Protein AF-A0A6M0F5G6-F1 (afdb_monomer_lite)

Structure (mmCIF, N/CA/C/O backbone):
data_AF-A0A6M0F5G6-F1
#
_entry.id   AF-A0A6M0F5G6-F1
#
loop_
_atom_site.group_PDB
_atom_site.id
_atom_site.type_symbol
_atom_site.label_atom_id
_atom_site.label_alt_id
_atom_site.label_comp_id
_atom_site.label_asym_id
_atom_site.label_entity_id
_atom_site.label_seq_id
_atom_site.pdbx_PDB_ins_code
_atom_site.Cartn_x
_atom_site.Cartn_y
_atom_site.Cartn_z
_atom_site.occupancy
_atom_site.B_iso_or_equiv
_atom_site.auth_seq_id
_atom_site.auth_comp_id
_atom_site.auth_asym_id
_atom_site.auth_atom_id
_atom_site.pdbx_PDB_model_num
ATOM 1 N N . MET A 1 1 ? 30.377 23.480 -12.839 1.00 38.16 1 MET A N 1
ATOM 2 C CA . MET A 1 1 ? 30.070 22.366 -11.921 1.00 38.16 1 MET A CA 1
ATOM 3 C C . MET A 1 1 ? 28.838 22.796 -11.166 1.00 38.16 1 MET A C 1
ATOM 5 O O . MET A 1 1 ? 28.946 23.730 -10.390 1.00 38.16 1 MET A O 1
ATOM 9 N N . VAL A 1 2 ? 27.673 22.261 -11.528 1.00 41.31 2 VAL A N 1
ATOM 10 C CA . VAL A 1 2 ? 26.429 22.551 -10.806 1.00 41.31 2 VAL A CA 1
ATOM 11 C C . VAL A 1 2 ? 26.371 21.547 -9.668 1.00 41.31 2 VAL A C 1
ATOM 13 O O . VAL A 1 2 ? 26.474 20.345 -9.906 1.00 41.31 2 VAL A O 1
ATOM 16 N N . GLU A 1 3 ? 26.343 22.078 -8.456 1.00 43.81 3 GLU A N 1
ATOM 17 C CA . GLU A 1 3 ? 26.218 21.351 -7.204 1.00 43.81 3 GLU A CA 1
ATOM 18 C C . GLU A 1 3 ? 24.938 20.508 -7.247 1.00 43.81 3 GLU A C 1
ATOM 20 O O . GLU A 1 3 ? 23.843 21.032 -7.448 1.00 43.81 3 GLU A O 1
ATOM 25 N N . SER A 1 4 ? 25.086 19.189 -7.119 1.00 47.41 4 SER A N 1
ATOM 26 C CA . SER A 1 4 ? 23.971 18.270 -6.889 1.00 47.41 4 SER A CA 1
ATOM 27 C C . SER A 1 4 ? 23.528 18.432 -5.436 1.00 47.41 4 SER A C 1
ATOM 29 O O . SER A 1 4 ? 23.861 17.613 -4.581 1.00 47.41 4 SER A O 1
ATOM 31 N N . ASP A 1 5 ? 22.872 19.554 -5.154 1.00 46.72 5 ASP A N 1
ATOM 32 C CA . ASP A 1 5 ? 22.326 19.887 -3.845 1.00 46.72 5 ASP A CA 1
ATO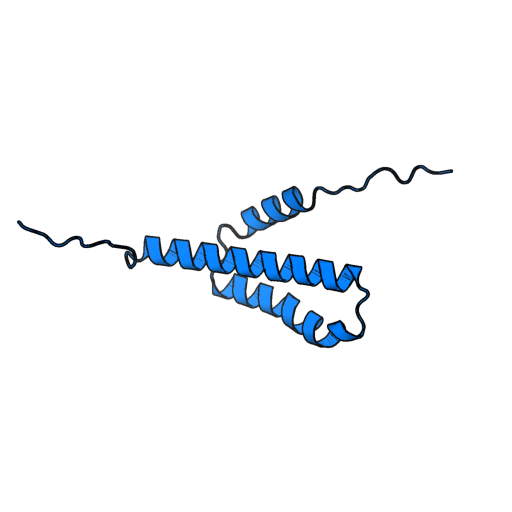M 33 C C . ASP A 1 5 ? 21.177 18.922 -3.530 1.00 46.72 5 ASP A C 1
ATOM 35 O O . ASP A 1 5 ? 20.131 18.922 -4.178 1.00 46.72 5 ASP A O 1
ATOM 39 N N . ALA A 1 6 ? 21.480 18.002 -2.617 1.00 49.00 6 ALA A N 1
ATOM 40 C CA . ALA A 1 6 ? 20.587 17.323 -1.690 1.00 49.00 6 ALA A CA 1
ATOM 41 C C . ALA A 1 6 ? 19.077 17.481 -1.953 1.00 49.00 6 ALA A C 1
ATOM 43 O O . ALA A 1 6 ? 18.368 18.171 -1.225 1.00 49.00 6 ALA A O 1
ATOM 44 N N . ILE A 1 7 ? 18.540 16.703 -2.893 1.00 49.09 7 ILE A N 1
ATOM 45 C CA . ILE A 1 7 ? 17.150 16.252 -2.781 1.00 49.09 7 ILE A CA 1
ATOM 46 C C . ILE A 1 7 ? 17.163 15.026 -1.860 1.00 49.09 7 ILE A C 1
ATOM 48 O O . ILE A 1 7 ? 16.847 13.907 -2.254 1.00 49.09 7 ILE A O 1
ATOM 52 N N . ASP A 1 8 ? 17.577 15.252 -0.613 1.00 47.88 8 ASP A N 1
ATOM 53 C CA . ASP A 1 8 ? 17.146 14.441 0.519 1.00 47.88 8 ASP A CA 1
ATOM 54 C C . ASP A 1 8 ? 15.713 14.914 0.804 1.00 47.88 8 ASP A C 1
ATOM 56 O O . ASP A 1 8 ? 15.438 15.662 1.739 1.00 47.88 8 ASP A O 1
ATOM 60 N N . ILE A 1 9 ? 14.788 14.608 -0.120 1.00 51.25 9 ILE A N 1
ATOM 61 C CA . ILE A 1 9 ? 13.369 14.618 0.228 1.00 51.25 9 ILE A CA 1
ATOM 62 C C . ILE A 1 9 ? 13.312 13.621 1.360 1.00 51.25 9 ILE A C 1
ATOM 64 O O . ILE A 1 9 ? 13.548 12.439 1.126 1.00 51.25 9 ILE A O 1
ATOM 68 N N . ASP A 1 10 ? 13.098 14.121 2.571 1.00 59.00 10 ASP A N 1
ATOM 69 C CA . ASP A 1 10 ? 12.915 13.324 3.766 1.00 59.00 10 ASP A CA 1
ATOM 70 C C . ASP A 1 10 ? 11.747 12.368 3.482 1.00 59.00 10 ASP A C 1
ATOM 72 O O . ASP A 1 10 ? 10.570 12.710 3.617 1.00 59.00 10 ASP A O 1
ATOM 76 N N . ILE A 1 11 ? 12.083 11.185 2.953 1.00 56.06 11 ILE A N 1
ATOM 77 C CA . ILE A 1 11 ? 11.128 10.182 2.468 1.00 56.06 11 ILE A CA 1
ATOM 78 C C . ILE A 1 11 ? 10.180 9.838 3.617 1.00 56.06 11 ILE A C 1
ATOM 80 O O . ILE A 1 11 ? 8.993 9.617 3.410 1.00 56.06 11 ILE A O 1
ATOM 84 N N . THR A 1 12 ? 10.688 9.892 4.847 1.00 58.09 12 THR A N 1
ATOM 85 C CA . THR A 1 12 ? 9.931 9.736 6.085 1.00 58.09 12 THR A CA 1
ATOM 86 C C . THR A 1 12 ? 8.813 10.772 6.228 1.00 58.09 12 THR A C 1
ATOM 88 O O . THR A 1 12 ? 7.674 10.390 6.487 1.00 58.09 12 THR A O 1
ATOM 91 N N . SER A 1 13 ? 9.093 12.061 6.028 1.00 60.06 13 SER A N 1
ATOM 92 C CA . SER A 1 13 ? 8.106 13.147 6.100 1.00 60.06 13 SER A CA 1
ATOM 93 C C . SER A 1 13 ? 7.081 13.053 4.975 1.00 60.06 13 SER A C 1
ATOM 95 O O . SER A 1 13 ? 5.885 13.172 5.233 1.00 60.06 13 SER A O 1
ATOM 97 N N . ALA A 1 14 ? 7.520 12.747 3.751 1.00 64.31 14 ALA A N 1
ATOM 98 C CA . ALA A 1 14 ? 6.618 12.545 2.617 1.00 64.31 14 ALA A CA 1
ATOM 99 C C . ALA A 1 14 ? 5.685 11.338 2.830 1.00 64.31 14 ALA A C 1
ATOM 101 O O . ALA A 1 14 ? 4.494 11.407 2.534 1.00 64.31 14 ALA A O 1
ATOM 102 N N . LEU A 1 15 ? 6.193 10.238 3.397 1.00 64.00 15 LEU A N 1
ATOM 103 C CA . LEU A 1 15 ? 5.380 9.075 3.759 1.00 64.00 15 LEU A CA 1
ATOM 104 C C . LEU A 1 15 ? 4.429 9.380 4.926 1.00 64.00 15 LEU A C 1
ATOM 106 O O . LEU A 1 15 ? 3.305 8.883 4.932 1.00 64.00 15 LEU A O 1
ATOM 110 N N . ALA A 1 16 ? 4.837 10.197 5.900 1.00 63.06 16 ALA A N 1
ATOM 111 C CA . ALA A 1 16 ? 3.988 10.595 7.023 1.00 63.06 16 ALA A CA 1
ATOM 112 C C . ALA A 1 16 ? 2.826 11.504 6.587 1.00 63.06 16 ALA A C 1
ATOM 114 O O . ALA A 1 16 ? 1.696 11.310 7.036 1.00 63.06 16 ALA A O 1
ATOM 115 N N . GLU A 1 17 ? 3.077 12.454 5.685 1.00 67.19 17 GLU A N 1
ATOM 116 C CA . GLU A 1 17 ? 2.036 13.306 5.099 1.00 67.19 17 GLU A CA 1
ATOM 117 C C . GLU A 1 17 ? 1.038 12.467 4.291 1.00 67.19 17 GLU A C 1
ATOM 119 O O . GLU A 1 17 ? -0.171 12.561 4.495 1.00 67.19 17 GLU A O 1
ATOM 124 N N . ARG A 1 18 ? 1.541 11.520 3.492 1.00 66.25 18 ARG A N 1
ATOM 125 C CA . ARG A 1 18 ? 0.711 10.564 2.747 1.00 66.25 18 ARG A CA 1
ATOM 126 C C . ARG A 1 18 ? -0.086 9.632 3.673 1.00 66.25 18 ARG A C 1
ATOM 128 O O . ARG A 1 18 ? -1.222 9.275 3.378 1.00 66.25 18 ARG A O 1
ATOM 135 N N . ALA A 1 19 ? 0.458 9.254 4.833 1.00 65.31 19 ALA A N 1
ATOM 136 C CA . ALA A 1 19 ? -0.283 8.492 5.845 1.00 65.31 19 ALA A CA 1
ATOM 137 C C . ALA A 1 19 ? -1.449 9.299 6.434 1.00 65.31 19 ALA A C 1
ATOM 139 O O . ALA A 1 19 ? -2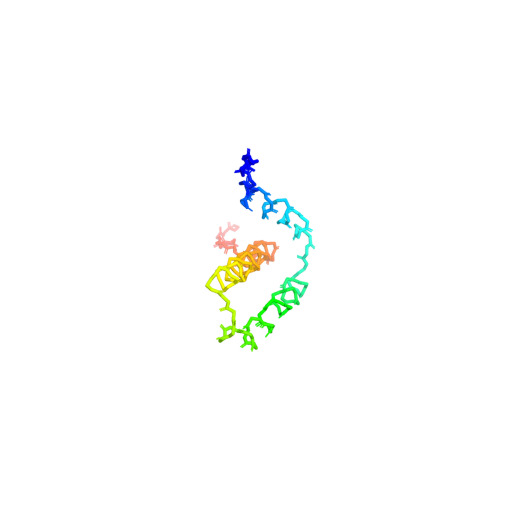.506 8.731 6.725 1.00 65.31 19 ALA A O 1
ATOM 140 N N . TYR A 1 20 ? -1.287 10.619 6.577 1.00 66.62 20 TYR A N 1
ATOM 141 C CA . TYR A 1 20 ? -2.373 11.498 7.003 1.00 66.62 20 TYR A CA 1
ATOM 142 C C . TYR A 1 20 ? -3.522 11.500 5.987 1.00 66.62 20 TYR A C 1
ATOM 144 O O . TYR A 1 20 ? -4.680 11.351 6.375 1.00 66.62 20 TYR A O 1
ATOM 152 N N . GLU A 1 21 ? -3.215 11.551 4.690 1.00 69.44 21 GLU A N 1
ATOM 153 C CA . GLU A 1 21 ? -4.223 11.471 3.620 1.00 69.44 21 GLU A CA 1
ATOM 154 C C . GLU A 1 21 ? -5.040 10.172 3.681 1.00 69.44 21 GLU A C 1
ATOM 156 O O . GLU A 1 21 ? -6.251 10.179 3.458 1.00 69.44 21 GLU A O 1
ATOM 161 N N . TYR A 1 22 ? -4.418 9.067 4.096 1.00 69.06 22 TYR A N 1
ATOM 162 C CA . TYR A 1 22 ? -5.097 7.785 4.286 1.00 69.06 22 TYR A CA 1
ATOM 163 C C . TYR A 1 22 ? -5.611 7.551 5.720 1.00 69.06 22 TYR A C 1
ATOM 165 O O . TYR A 1 22 ? -6.043 6.446 6.075 1.00 69.06 22 TYR A O 1
ATOM 173 N N . THR A 1 23 ? -5.660 8.598 6.555 1.00 69.25 23 THR A N 1
ATOM 174 C CA . THR A 1 23 ? -6.208 8.538 7.926 1.00 69.25 23 THR A CA 1
ATOM 175 C C . THR A 1 23 ? -7.720 8.290 7.960 1.00 69.25 23 THR A C 1
ATOM 177 O O . THR A 1 23 ? -8.256 7.922 9.008 1.00 69.25 23 THR A O 1
ATOM 180 N N . PHE A 1 24 ? -8.398 8.352 6.820 1.00 69.19 24 PHE A N 1
ATOM 181 C CA . PHE A 1 24 ? -9.807 7.971 6.701 1.00 69.19 24 PHE A CA 1
ATOM 182 C C . PHE A 1 24 ? -10.061 6.913 5.626 1.00 69.19 24 PHE A C 1
ATOM 184 O O . PHE A 1 24 ? -11.212 6.546 5.414 1.00 69.19 24 PHE A O 1
ATOM 191 N N . ALA A 1 25 ? -9.003 6.390 4.994 1.00 78.81 25 ALA A N 1
ATOM 192 C CA . ALA A 1 25 ? -9.136 5.316 4.022 1.00 78.81 25 ALA A CA 1
ATOM 193 C C . ALA A 1 25 ? -9.660 4.046 4.703 1.00 78.81 25 ALA A C 1
ATOM 195 O O . ALA A 1 25 ? -9.159 3.623 5.758 1.00 78.81 25 ALA A O 1
ATOM 196 N N . SER A 1 26 ? -10.673 3.450 4.087 1.00 82.94 26 SER A N 1
ATOM 197 C CA . SER A 1 26 ? -11.234 2.160 4.466 1.00 82.94 26 SER A CA 1
ATOM 198 C C . SER A 1 26 ? -10.252 1.018 4.184 1.00 82.94 26 SER A C 1
ATOM 200 O O . SER A 1 26 ? -9.283 1.163 3.438 1.00 82.94 26 SER A O 1
ATOM 202 N N . LEU A 1 27 ? -10.498 -0.152 4.786 1.00 82.69 27 LEU A N 1
ATOM 203 C CA . LEU A 1 27 ? -9.687 -1.346 4.516 1.00 82.69 27 LEU A CA 1
ATOM 204 C C . LEU A 1 27 ? -9.675 -1.711 3.026 1.00 82.69 27 LEU A C 1
ATOM 206 O O . LEU A 1 27 ? -8.636 -2.124 2.523 1.00 82.69 27 LEU A O 1
ATOM 210 N N . ASP A 1 28 ? -10.812 -1.554 2.347 1.00 84.19 28 ASP A N 1
ATOM 211 C CA . ASP A 1 28 ? -10.966 -1.891 0.931 1.00 84.19 28 ASP A CA 1
ATOM 212 C C . ASP A 1 28 ? -10.115 -0.964 0.051 1.00 84.19 28 ASP A C 1
ATOM 214 O O . ASP A 1 28 ? -9.342 -1.438 -0.774 1.00 84.19 28 ASP A O 1
ATOM 218 N N . GLU A 1 29 ? -10.132 0.344 0.332 1.00 85.69 29 GLU A N 1
ATOM 219 C CA . GLU A 1 29 ? -9.279 1.325 -0.353 1.00 85.69 29 GLU A CA 1
ATOM 220 C C . GLU A 1 29 ? -7.786 1.047 -0.139 1.00 85.69 29 GLU A C 1
ATOM 222 O O . GLU A 1 29 ? -6.991 1.146 -1.069 1.00 85.69 29 GLU A O 1
ATOM 227 N N . ILE A 1 30 ? -7.378 0.658 1.073 1.00 85.75 30 ILE A N 1
ATOM 228 C CA . ILE A 1 30 ? -5.973 0.324 1.352 1.00 85.75 30 ILE A CA 1
ATOM 229 C C . ILE A 1 30 ? -5.554 -0.956 0.618 1.00 85.75 30 ILE A C 1
ATOM 231 O O . ILE A 1 30 ? -4.420 -1.049 0.145 1.00 85.75 30 ILE A O 1
ATOM 235 N N . LEU A 1 31 ? -6.448 -1.944 0.517 1.00 85.94 31 LEU A N 1
ATOM 236 C CA . LEU A 1 31 ? -6.203 -3.173 -0.239 1.00 85.94 31 LEU A CA 1
ATOM 237 C C . LEU A 1 31 ? -6.113 -2.908 -1.745 1.00 85.94 31 LEU A C 1
ATOM 239 O O . LEU A 1 31 ? -5.226 -3.466 -2.389 1.00 85.94 31 LEU A O 1
ATOM 243 N N . ASP A 1 32 ? -6.972 -2.044 -2.283 1.00 88.56 32 ASP A N 1
ATOM 244 C CA . ASP A 1 32 ? -6.954 -1.627 -3.687 1.00 88.56 32 ASP A CA 1
ATOM 245 C C . ASP A 1 32 ? -5.644 -0.900 -4.033 1.00 88.56 32 ASP A C 1
ATOM 247 O O . ASP A 1 32 ? -4.931 -1.292 -4.960 1.00 88.56 32 ASP A O 1
ATOM 251 N N . LEU A 1 33 ? -5.233 0.065 -3.202 1.00 86.31 33 LEU A N 1
ATOM 252 C CA . LEU A 1 33 ? -3.954 0.769 -3.343 1.00 86.31 33 LEU A CA 1
ATOM 253 C C . LEU A 1 33 ? -2.753 -0.181 -3.254 1.00 86.31 33 LEU A C 1
ATOM 255 O O . LEU A 1 33 ? -1.814 -0.075 -4.044 1.00 86.31 33 LEU A O 1
ATOM 259 N N . LEU A 1 34 ? -2.780 -1.144 -2.327 1.00 88.00 34 LEU A N 1
ATOM 260 C CA . LEU A 1 34 ? -1.747 -2.175 -2.247 1.00 88.00 34 LEU A CA 1
ATOM 261 C C . LEU A 1 34 ? -1.726 -3.033 -3.522 1.00 88.00 34 LEU A C 1
ATOM 263 O O . LEU A 1 34 ? -0.644 -3.359 -4.013 1.00 88.00 34 LEU A O 1
ATOM 267 N N . GLY A 1 35 ? -2.893 -3.373 -4.072 1.00 86.38 35 GLY A N 1
ATOM 268 C CA . GLY A 1 35 ? -3.038 -4.084 -5.343 1.00 86.38 35 GLY A CA 1
ATOM 269 C C . GLY A 1 35 ? -2.372 -3.342 -6.500 1.00 86.38 35 GLY A C 1
ATOM 270 O O . GLY A 1 35 ? -1.531 -3.924 -7.190 1.00 86.38 35 GLY A O 1
ATOM 271 N N . MET A 1 36 ? -2.634 -2.035 -6.626 1.00 87.50 36 MET A N 1
ATOM 272 C CA . MET A 1 36 ? -2.037 -1.180 -7.660 1.00 87.50 36 MET A CA 1
ATOM 273 C C . MET A 1 36 ? -0.505 -1.144 -7.625 1.00 87.50 36 MET A C 1
ATOM 275 O O . MET A 1 36 ? 0.112 -0.887 -8.655 1.00 87.50 36 MET A O 1
ATOM 279 N N . VAL A 1 37 ? 0.125 -1.403 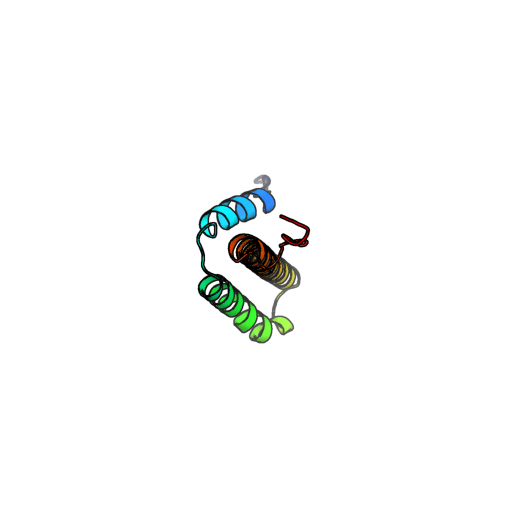-6.474 1.00 85.50 37 VAL A N 1
ATOM 280 C CA . VAL A 1 37 ? 1.594 -1.453 -6.341 1.00 85.50 37 VAL A CA 1
ATOM 281 C C . VAL A 1 37 ? 2.131 -2.877 -6.515 1.00 85.50 37 VAL A C 1
ATOM 283 O O . VAL A 1 37 ? 3.146 -3.092 -7.182 1.00 85.50 37 VAL A O 1
ATOM 286 N N . VAL A 1 38 ? 1.456 -3.873 -5.939 1.00 88.00 38 VAL A N 1
ATOM 287 C CA . VAL A 1 38 ? 1.898 -5.276 -5.949 1.00 88.00 38 VAL A CA 1
ATOM 288 C C . VAL A 1 38 ? 1.817 -5.889 -7.347 1.00 88.00 38 VAL A C 1
ATOM 290 O O . VAL A 1 38 ? 2.729 -6.622 -7.737 1.00 88.00 38 VAL A O 1
ATOM 293 N N . GLU A 1 39 ? 0.763 -5.607 -8.114 1.00 88.19 39 GLU A N 1
ATOM 294 C CA . GLU A 1 39 ? 0.595 -6.139 -9.472 1.00 88.19 39 GLU A CA 1
ATOM 295 C C . GLU A 1 39 ? 1.732 -5.738 -10.428 1.00 88.19 39 GLU A C 1
ATOM 297 O O . GLU A 1 39 ? 2.397 -6.634 -10.968 1.00 88.19 39 GLU A O 1
ATOM 302 N N . PRO A 1 40 ? 2.043 -4.439 -10.621 1.00 83.94 40 PRO A N 1
ATOM 303 C CA . PRO A 1 40 ? 3.143 -4.042 -11.491 1.00 83.94 40 PRO A CA 1
ATOM 304 C C . PRO A 1 40 ? 4.492 -4.480 -10.927 1.00 83.94 40 PRO A C 1
ATOM 306 O O . PRO A 1 40 ? 5.360 -4.881 -11.703 1.00 83.94 40 PRO A O 1
ATOM 309 N N . TYR A 1 41 ? 4.672 -4.480 -9.600 1.00 87.31 41 TYR A N 1
ATOM 310 C CA . TYR A 1 41 ? 5.892 -5.005 -8.995 1.00 87.31 41 TYR A CA 1
ATOM 311 C C . TYR A 1 41 ? 6.103 -6.470 -9.372 1.00 87.31 41 TYR A C 1
ATOM 313 O O . TYR A 1 41 ? 7.158 -6.808 -9.895 1.00 87.31 41 TYR A O 1
ATOM 321 N N . ASN A 1 42 ? 5.110 -7.341 -9.189 1.00 88.44 42 ASN A N 1
ATOM 322 C CA . ASN A 1 42 ? 5.233 -8.758 -9.537 1.00 88.44 42 ASN A CA 1
ATOM 323 C C . ASN A 1 42 ? 5.526 -8.967 -11.026 1.00 88.44 42 ASN A C 1
ATOM 325 O O . ASN A 1 42 ? 6.342 -9.822 -11.371 1.00 88.44 42 ASN A O 1
ATOM 329 N N . SER A 1 43 ? 4.909 -8.166 -11.899 1.00 89.06 43 SER A N 1
ATOM 330 C CA . SER A 1 43 ? 5.139 -8.252 -13.342 1.00 89.06 43 SER A CA 1
ATOM 331 C C . SER A 1 43 ? 6.526 -7.758 -13.762 1.00 89.06 43 SER A C 1
ATOM 333 O O . SER A 1 43 ? 7.088 -8.279 -14.723 1.00 89.06 43 SER A O 1
ATOM 335 N N . LEU A 1 44 ? 7.071 -6.744 -13.087 1.00 86.31 44 LEU A N 1
ATOM 336 C CA . LEU A 1 44 ? 8.279 -6.038 -13.524 1.00 86.31 44 LEU A CA 1
ATOM 337 C C . LEU A 1 44 ? 9.505 -6.327 -12.655 1.00 86.31 44 LEU A C 1
ATOM 339 O O . LEU A 1 44 ? 10.608 -5.945 -13.037 1.00 86.31 44 LEU A O 1
ATOM 343 N N . ASN A 1 45 ? 9.371 -7.022 -11.523 1.00 85.69 45 ASN A N 1
ATOM 344 C CA . ASN A 1 45 ? 10.441 -7.210 -10.537 1.00 85.69 45 ASN A CA 1
ATOM 345 C C . ASN A 1 45 ? 11.746 -7.740 -11.151 1.00 85.69 45 ASN A C 1
ATOM 347 O O . ASN A 1 45 ? 12.831 -7.279 -10.794 1.00 85.69 45 ASN A O 1
ATOM 351 N N . ALA A 1 46 ? 11.653 -8.668 -12.107 1.00 85.69 46 ALA A N 1
ATOM 352 C CA . ALA A 1 46 ? 12.811 -9.237 -12.799 1.00 85.69 46 ALA A CA 1
ATOM 353 C C . ALA A 1 46 ? 13.553 -8.223 -13.693 1.00 85.69 46 ALA A C 1
ATOM 355 O O . ALA A 1 46 ? 14.745 -8.382 -13.942 1.00 85.69 46 ALA A O 1
ATOM 356 N N . THR A 1 47 ? 12.858 -7.180 -14.146 1.00 89.44 47 THR A N 1
ATOM 357 C CA . THR A 1 47 ? 13.366 -6.117 -15.028 1.00 89.44 47 THR A CA 1
ATOM 358 C C . THR A 1 47 ? 13.667 -4.801 -14.309 1.00 89.44 47 THR A C 1
ATOM 360 O O . THR A 1 47 ? 14.343 -3.948 -14.877 1.00 89.44 47 THR A O 1
ATOM 363 N N . LEU A 1 48 ? 13.189 -4.616 -13.074 1.00 84.25 48 LEU A N 1
ATOM 364 C CA . LEU A 1 48 ? 13.443 -3.404 -12.296 1.00 84.25 48 LEU A CA 1
ATOM 365 C C . LEU A 1 48 ? 14.904 -3.331 -11.834 1.00 84.25 48 LEU A C 1
ATOM 367 O O . LEU A 1 48 ? 15.469 -4.307 -11.330 1.00 84.25 48 LEU A O 1
ATOM 371 N N . SER A 1 49 ? 15.476 -2.132 -11.930 1.00 88.12 49 SER A N 1
ATOM 372 C CA . SER A 1 49 ? 16.734 -1.771 -11.273 1.00 88.12 49 SER A CA 1
ATOM 373 C C . SER A 1 49 ? 16.623 -1.926 -9.754 1.00 88.12 49 SER A C 1
ATOM 375 O O . SER A 1 49 ? 15.538 -1.797 -9.185 1.00 88.12 49 SER A O 1
ATOM 377 N N . SER A 1 50 ? 17.753 -2.148 -9.081 1.00 86.75 50 SER A N 1
ATOM 378 C CA . SER A 1 50 ? 17.807 -2.340 -7.625 1.00 86.75 50 SER A CA 1
ATOM 379 C C . SER A 1 50 ? 17.138 -1.207 -6.836 1.00 86.75 50 SER A C 1
ATOM 381 O O . SER A 1 50 ? 16.410 -1.490 -5.887 1.00 86.75 50 SER A O 1
ATOM 383 N N . ASP A 1 51 ? 17.315 0.048 -7.257 1.00 83.62 51 ASP A N 1
ATOM 384 C CA . ASP A 1 51 ? 16.719 1.214 -6.589 1.00 83.62 51 ASP A CA 1
ATOM 385 C C . ASP A 1 51 ? 15.194 1.258 -6.737 1.00 83.62 51 ASP A C 1
ATOM 387 O O . ASP A 1 51 ? 14.478 1.471 -5.762 1.00 83.62 51 ASP A O 1
ATOM 391 N N . LEU A 1 52 ? 14.676 0.959 -7.933 1.00 82.88 52 LEU A N 1
ATOM 392 C CA . LEU A 1 52 ? 13.231 0.878 -8.172 1.00 82.88 52 LEU A CA 1
ATOM 393 C C . LEU A 1 52 ? 12.604 -0.300 -7.424 1.00 82.88 52 LEU A C 1
ATOM 395 O O . LEU A 1 52 ? 11.509 -0.184 -6.879 1.00 82.88 52 LEU A O 1
ATOM 399 N N . ARG A 1 53 ? 13.314 -1.432 -7.353 1.00 85.50 53 ARG A N 1
ATOM 400 C CA . ARG A 1 53 ? 12.881 -2.592 -6.572 1.00 85.50 53 ARG A CA 1
ATOM 401 C C . ARG A 1 53 ? 12.792 -2.248 -5.087 1.00 85.50 53 ARG A C 1
ATOM 403 O O . ARG A 1 53 ? 11.825 -2.647 -4.444 1.00 85.50 53 ARG A O 1
ATOM 410 N N . ARG A 1 54 ? 13.774 -1.513 -4.559 1.00 87.25 54 ARG A N 1
ATOM 411 C CA . ARG A 1 54 ? 13.788 -1.039 -3.171 1.00 87.25 54 ARG A CA 1
ATOM 412 C C . ARG A 1 54 ? 12.650 -0.053 -2.905 1.00 87.25 54 ARG A C 1
ATOM 414 O O . ARG A 1 54 ? 11.911 -0.252 -1.951 1.00 87.25 54 ARG A O 1
ATOM 421 N N . SER A 1 55 ? 12.460 0.937 -3.773 1.00 84.38 55 SER A N 1
ATOM 422 C CA . SER A 1 55 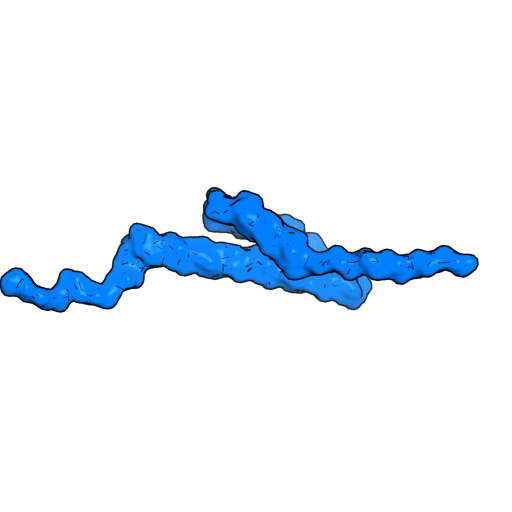? 11.380 1.922 -3.644 1.00 84.38 55 SER A CA 1
ATOM 423 C C . SER A 1 55 ? 9.995 1.259 -3.641 1.00 84.38 55 SER A C 1
ATOM 425 O O . SER A 1 55 ? 9.196 1.508 -2.742 1.00 84.38 55 SER A O 1
ATOM 427 N N . ALA A 1 56 ? 9.741 0.317 -4.555 1.00 85.00 56 ALA A N 1
ATOM 428 C CA . ALA A 1 56 ? 8.485 -0.433 -4.571 1.00 85.00 56 ALA A CA 1
ATOM 429 C C . ALA A 1 56 ? 8.295 -1.305 -3.314 1.00 85.00 56 ALA A C 1
ATOM 431 O O . ALA A 1 56 ? 7.178 -1.467 -2.827 1.00 85.00 56 ALA A O 1
ATOM 432 N N . GLN A 1 57 ? 9.375 -1.867 -2.761 1.00 88.12 57 GLN A N 1
ATOM 433 C CA . GLN A 1 57 ? 9.326 -2.596 -1.490 1.00 88.12 57 GLN A CA 1
ATOM 434 C C . GLN A 1 57 ? 8.990 -1.691 -0.305 1.00 88.12 57 GLN A C 1
ATOM 436 O O . GLN A 1 57 ? 8.194 -2.094 0.542 1.00 88.12 57 GLN A O 1
ATOM 441 N N . GLU A 1 58 ? 9.559 -0.490 -0.249 1.00 87.38 58 GLU A N 1
ATOM 442 C CA . GLU A 1 58 ? 9.254 0.512 0.777 1.00 87.38 58 GLU A CA 1
ATOM 443 C C . GLU A 1 58 ? 7.785 0.963 0.681 1.00 87.38 58 GLU A C 1
ATOM 445 O O . GLU A 1 58 ? 7.087 1.001 1.695 1.00 87.38 58 GLU A O 1
ATOM 450 N N . GLU A 1 59 ? 7.263 1.174 -0.531 1.00 85.56 59 GLU A N 1
ATOM 451 C CA . GLU A 1 59 ? 5.856 1.532 -0.753 1.00 85.56 59 GLU A CA 1
ATOM 452 C C . GLU A 1 59 ? 4.890 0.384 -0.396 1.00 85.56 59 GLU A C 1
ATOM 454 O O . GLU A 1 59 ? 3.890 0.591 0.293 1.00 85.56 59 GLU A O 1
ATOM 459 N N . MET A 1 60 ? 5.215 -0.865 -0.748 1.00 87.69 60 MET A N 1
ATOM 460 C CA . MET A 1 60 ? 4.439 -2.031 -0.299 1.00 87.69 60 MET A CA 1
ATOM 461 C C . MET A 1 60 ? 4.459 -2.197 1.228 1.00 87.69 60 MET A C 1
ATOM 463 O O . MET A 1 60 ? 3.449 -2.594 1.816 1.00 87.69 60 MET A O 1
ATOM 467 N N . GLN A 1 61 ? 5.589 -1.925 1.889 1.00 88.25 61 GLN A N 1
ATOM 468 C CA . GLN A 1 61 ? 5.668 -1.952 3.353 1.00 88.25 61 GLN A CA 1
ATOM 469 C C . GLN A 1 61 ? 4.820 -0.850 3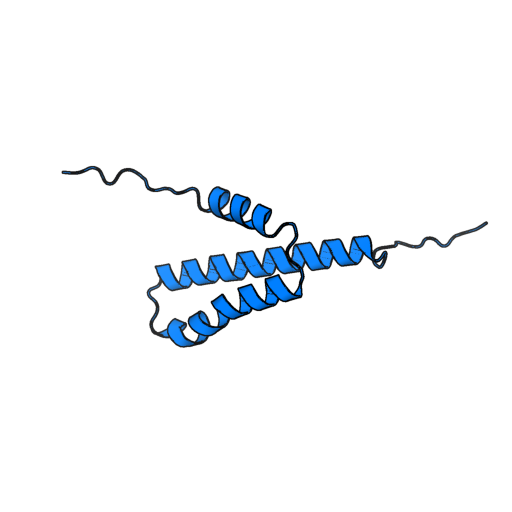.985 1.00 88.25 61 GLN A C 1
ATOM 471 O O . GLN A 1 61 ? 4.123 -1.115 4.964 1.00 88.25 61 GLN A O 1
ATOM 476 N N . PHE A 1 62 ? 4.822 0.350 3.407 1.00 86.94 62 PHE A N 1
ATOM 477 C CA . PHE A 1 62 ? 3.979 1.454 3.848 1.00 86.94 62 PHE A CA 1
ATOM 478 C C . PHE A 1 62 ? 2.492 1.066 3.864 1.00 86.94 62 PHE A C 1
ATOM 480 O O . PHE A 1 62 ? 1.846 1.149 4.911 1.00 86.94 62 PHE A O 1
ATOM 487 N N . PHE A 1 63 ? 1.964 0.540 2.753 1.00 86.38 63 PHE A N 1
ATOM 488 C CA . PHE A 1 63 ? 0.558 0.124 2.679 1.00 86.38 63 PHE A CA 1
ATOM 489 C C . PHE A 1 63 ? 0.229 -1.052 3.609 1.00 86.38 63 PHE A C 1
ATOM 491 O O . PHE A 1 63 ? -0.845 -1.081 4.211 1.00 86.38 63 PHE A O 1
ATOM 498 N N . ARG A 1 64 ? 1.158 -1.998 3.808 1.00 87.69 64 ARG A N 1
ATOM 499 C CA . ARG A 1 64 ? 0.986 -3.075 4.803 1.00 87.69 64 ARG A CA 1
ATOM 500 C C . ARG A 1 64 ? 0.885 -2.537 6.228 1.00 87.69 64 ARG A C 1
ATOM 502 O O . ARG A 1 64 ? 0.031 -3.001 6.981 1.00 87.69 64 ARG A O 1
ATOM 509 N N . ASN A 1 65 ? 1.723 -1.569 6.591 1.00 87.75 65 ASN A N 1
ATOM 510 C CA . ASN A 1 65 ? 1.688 -0.948 7.915 1.00 87.75 65 ASN A CA 1
ATOM 511 C C . ASN A 1 65 ? 0.376 -0.186 8.129 1.00 87.75 65 ASN A C 1
ATOM 513 O O . ASN A 1 65 ? -0.251 -0.325 9.178 1.00 87.75 65 ASN A O 1
ATOM 51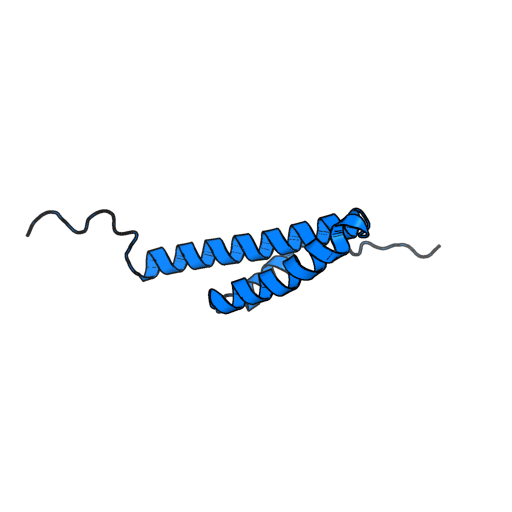7 N N . LEU A 1 66 ? -0.078 0.553 7.117 1.00 85.38 66 LEU A N 1
ATOM 518 C CA . LEU A 1 66 ? -1.355 1.261 7.146 1.00 85.38 66 LEU A CA 1
ATOM 519 C C . LEU A 1 66 ? -2.541 0.292 7.322 1.00 85.38 66 LEU A C 1
ATOM 521 O O . LEU A 1 66 ? -3.418 0.524 8.156 1.00 85.38 66 LEU A O 1
ATOM 525 N N . LEU A 1 67 ? -2.530 -0.839 6.608 1.00 86.12 67 LEU A N 1
ATOM 526 C CA . LEU A 1 67 ? -3.536 -1.894 6.750 1.00 86.12 67 LEU A CA 1
ATOM 527 C C . LEU A 1 67 ? -3.548 -2.479 8.170 1.00 86.12 67 LEU A C 1
ATOM 529 O O . LEU A 1 67 ? -4.613 -2.648 8.761 1.00 86.12 67 LEU A O 1
ATOM 533 N N . GLN A 1 68 ? -2.374 -2.764 8.741 1.00 86.00 68 GLN A N 1
ATOM 534 C CA . GLN A 1 68 ? -2.254 -3.272 10.111 1.00 86.00 68 GLN A CA 1
ATOM 535 C C . GLN A 1 68 ? -2.759 -2.269 11.149 1.00 86.00 68 GLN A C 1
ATOM 537 O O . GLN A 1 68 ? -3.464 -2.662 12.078 1.00 86.00 68 GLN A O 1
ATOM 542 N N . GLN A 1 69 ? -2.442 -0.983 10.988 1.00 85.12 69 GLN A N 1
ATOM 543 C CA . GLN A 1 69 ? -2.948 0.074 11.863 1.00 85.12 69 GLN A CA 1
ATOM 544 C C . GLN A 1 69 ? -4.472 0.169 11.798 1.00 85.12 69 GLN A C 1
ATOM 546 O O . GLN A 1 69 ? -5.119 0.264 12.839 1.00 85.12 69 GLN A O 1
ATOM 551 N N . ARG A 1 70 ? -5.061 0.067 10.602 1.00 82.44 70 ARG A N 1
ATOM 552 C CA . ARG A 1 70 ? -6.519 0.063 10.427 1.00 82.44 70 ARG A CA 1
ATOM 553 C C . ARG A 1 70 ? -7.199 -1.160 11.002 1.00 82.44 70 ARG A C 1
ATOM 555 O O . ARG A 1 70 ? -8.215 -1.015 11.670 1.00 82.44 70 ARG A O 1
ATOM 562 N N . LEU A 1 71 ? -6.637 -2.345 10.784 1.00 83.56 71 LEU A N 1
ATOM 563 C CA . LEU A 1 71 ? -7.125 -3.569 11.415 1.00 83.56 71 LEU A CA 1
ATOM 564 C C . LEU A 1 71 ? -7.043 -3.461 12.942 1.00 83.56 71 LEU A C 1
ATOM 566 O O . LEU A 1 71 ? -7.991 -3.824 13.630 1.00 83.56 71 LEU A O 1
ATOM 570 N N . GLY A 1 72 ? -5.947 -2.909 13.470 1.00 82.62 72 GLY A N 1
ATOM 571 C CA . GLY A 1 72 ? -5.779 -2.618 14.893 1.00 82.62 72 GLY A CA 1
ATOM 572 C C . GLY A 1 72 ? -6.840 -1.660 15.433 1.00 82.62 72 GLY A C 1
ATOM 573 O O . GLY A 1 72 ? -7.483 -1.970 16.433 1.00 82.62 72 GLY A O 1
ATOM 574 N N . ALA A 1 73 ? -7.059 -0.533 14.754 1.00 80.38 73 ALA A N 1
ATOM 575 C CA . ALA A 1 73 ? -8.076 0.452 15.116 1.00 80.38 73 ALA A CA 1
ATOM 576 C C . ALA A 1 73 ? -9.483 -0.160 15.098 1.00 80.38 73 ALA A C 1
ATOM 578 O O . ALA A 1 73 ? -10.196 -0.058 16.091 1.00 80.38 73 ALA A O 1
ATOM 579 N N . LEU A 1 74 ? -9.828 -0.906 14.044 1.00 77.62 74 LEU A N 1
ATOM 580 C CA . LEU A 1 74 ? -11.115 -1.590 13.937 1.00 77.62 74 LEU A CA 1
ATOM 581 C C . LEU A 1 74 ? -11.324 -2.606 15.059 1.00 77.62 74 LEU A C 1
ATOM 583 O O . LEU A 1 74 ? -12.394 -2.623 15.647 1.00 77.62 74 LEU A O 1
ATOM 587 N N . MET A 1 75 ? -10.318 -3.412 15.417 1.00 76.12 75 MET A N 1
ATOM 588 C CA . MET A 1 75 ? -10.434 -4.355 16.541 1.00 76.12 75 MET A CA 1
ATOM 589 C C . MET A 1 75 ? -10.685 -3.655 17.887 1.00 76.12 75 MET A C 1
ATOM 591 O O . MET A 1 75 ? -11.373 -4.212 18.750 1.00 76.12 75 MET A O 1
ATOM 595 N N . VAL A 1 76 ? -10.132 -2.451 18.074 1.00 75.31 76 VAL A N 1
ATOM 596 C CA . VAL A 1 76 ? -10.372 -1.606 19.255 1.00 75.31 76 VAL A CA 1
ATOM 597 C C . VAL A 1 76 ? -11.777 -0.999 19.209 1.00 75.31 76 VAL A C 1
ATOM 599 O O . VAL A 1 76 ? -12.496 -1.070 20.203 1.00 75.31 76 VAL A O 1
ATOM 602 N N . GLU A 1 77 ? -12.201 -0.469 18.062 1.00 68.00 77 GLU A N 1
ATOM 603 C CA . GLU A 1 77 ? -13.523 0.140 17.862 1.00 68.00 77 GLU A CA 1
ATOM 604 C C . GLU A 1 77 ? -14.667 -0.880 17.948 1.00 68.00 77 GLU A C 1
ATOM 606 O O . GLU A 1 77 ? -15.716 -0.588 18.519 1.00 68.00 77 GLU A O 1
ATOM 611 N N . THR A 1 78 ? -14.472 -2.105 17.451 1.00 62.88 78 THR A N 1
ATOM 612 C CA . THR A 1 78 ? -15.470 -3.184 17.525 1.00 62.88 78 THR A CA 1
ATOM 613 C C . THR A 1 78 ? -15.462 -3.921 18.868 1.00 62.88 78 THR A C 1
ATOM 615 O O . THR A 1 78 ? -16.181 -4.906 19.023 1.00 62.88 78 THR A O 1
ATOM 618 N N . GLY A 1 79 ? -14.645 -3.498 19.841 1.00 55.47 79 GLY A N 1
ATOM 619 C CA . GLY A 1 79 ? -14.620 -4.071 21.193 1.00 55.47 79 GLY A CA 1
ATOM 620 C C . GLY A 1 79 ? -14.125 -5.522 21.280 1.00 55.47 79 GLY A C 1
ATOM 621 O O . GLY A 1 79 ? -14.267 -6.156 22.326 1.00 55.47 79 GLY A O 1
ATOM 622 N N . LEU A 1 80 ? -13.506 -6.057 20.220 1.00 55.50 80 LEU A N 1
ATOM 623 C CA . LEU A 1 80 ? -12.899 -7.397 20.225 1.00 55.50 80 LEU A CA 1
ATOM 624 C C . LEU A 1 80 ? -11.603 -7.447 21.052 1.00 55.50 80 LEU A C 1
ATOM 626 O O . LEU A 1 80 ? -11.132 -8.530 21.385 1.00 55.50 80 LEU A O 1
ATOM 630 N N . ASN A 1 81 ? -11.076 -6.286 21.451 1.00 47.28 81 ASN A N 1
ATOM 631 C CA . ASN A 1 81 ? -10.027 -6.146 22.457 1.00 47.28 81 ASN A CA 1
ATOM 632 C C . ASN A 1 81 ? -10.601 -5.754 23.831 1.00 47.28 81 ASN A C 1
ATOM 634 O O . ASN A 1 81 ? -10.136 -4.815 24.473 1.00 47.28 81 ASN A O 1
ATOM 638 N N . SER A 1 82 ? -11.648 -6.453 24.271 1.00 44.44 82 SER A N 1
ATOM 639 C CA . SER A 1 82 ? -12.115 -6.386 25.656 1.00 44.44 82 SER A CA 1
ATOM 640 C C . SER A 1 82 ? -11.363 -7.438 26.477 1.00 44.44 82 SER A C 1
ATOM 642 O O . SER A 1 82 ? -11.706 -8.620 26.380 1.00 44.44 82 SER A O 1
ATOM 644 N N . PRO A 1 83 ? -10.380 -7.085 27.326 1.00 49.00 83 PRO A N 1
ATOM 645 C CA . PRO A 1 83 ? -10.038 -7.956 28.434 1.00 49.00 83 PRO A CA 1
ATOM 646 C C . PRO A 1 83 ? -11.232 -7.915 29.396 1.00 49.00 83 PRO A C 1
ATOM 648 O O . PRO A 1 83 ? -11.335 -7.030 30.232 1.00 49.00 83 PRO A O 1
ATOM 651 N N . ASN A 1 84 ? -12.170 -8.844 29.220 1.00 44.47 84 ASN A N 1
ATOM 652 C CA . ASN A 1 84 ? -13.152 -9.254 30.224 1.00 44.47 84 ASN A CA 1
ATOM 653 C C . ASN A 1 84 ? -13.853 -8.106 30.992 1.00 44.47 84 ASN A C 1
ATOM 655 O O . ASN A 1 84 ? -13.548 -7.826 32.150 1.00 44.47 84 ASN A O 1
ATOM 659 N N . LEU A 1 85 ? -14.919 -7.545 30.413 1.00 51.19 85 LEU A N 1
ATOM 660 C CA . LEU A 1 85 ? -16.023 -6.958 31.192 1.00 51.19 85 LEU A CA 1
ATOM 661 C C . LEU A 1 85 ? -16.867 -8.076 31.832 1.00 51.19 85 LEU A C 1
ATOM 663 O O . LEU A 1 85 ? -18.064 -8.215 31.593 1.00 51.19 85 LEU A O 1
ATOM 667 N N . SER A 1 86 ? -16.230 -8.937 32.619 1.00 50.44 86 SER A N 1
ATOM 668 C CA . SER A 1 86 ? -16.909 -9.986 33.376 1.00 50.44 86 SER A CA 1
ATOM 669 C C . SER A 1 86 ? -16.155 -10.280 34.662 1.00 50.44 86 SER A C 1
ATOM 671 O O . SER A 1 86 ? -15.410 -11.251 34.745 1.00 50.44 86 SER A O 1
ATOM 673 N N . LEU A 1 87 ? -16.405 -9.462 35.687 1.00 45.31 87 LEU A N 1
ATOM 674 C CA . LEU A 1 87 ? -16.717 -10.022 36.998 1.00 45.31 87 LEU A CA 1
ATOM 675 C C . LEU A 1 87 ? -17.543 -9.050 37.859 1.00 45.31 87 LEU A C 1
ATOM 677 O O . LEU A 1 87 ? -17.040 -8.034 38.325 1.00 45.31 87 LEU A O 1
ATOM 681 N N . ALA A 1 88 ? -18.786 -9.481 38.087 1.00 43.53 88 ALA A N 1
ATOM 682 C CA . ALA A 1 88 ? -19.635 -9.252 39.255 1.00 43.53 88 ALA A CA 1
ATOM 683 C C . ALA A 1 88 ? -20.281 -7.865 39.460 1.00 43.53 88 ALA A C 1
ATOM 685 O O . ALA A 1 88 ? -19.670 -6.907 39.932 1.00 43.53 88 ALA A O 1
ATOM 686 N N . ALA A 1 89 ? -21.582 -7.853 39.143 1.00 44.00 89 ALA A N 1
ATOM 687 C CA . ALA A 1 89 ? -22.617 -7.168 39.913 1.00 44.00 89 ALA A CA 1
ATOM 688 C C . ALA A 1 89 ? -22.658 -7.644 41.378 1.00 44.00 89 ALA A C 1
ATOM 690 O O . ALA A 1 89 ? -22.165 -8.767 41.644 1.00 44.00 89 ALA A O 1
#

Secondary structure (DSSP, 8-state):
----------HHHHHHHHHHHGGG--HHHHHHHHHHHHHHHHHHTTTS-HHHHHHHHHHHHHHHHHHHHHHHHHHHHTTTT-----S--

Foldseek 3Di:
DDDPPDPPVVVVVVLVVVLVVCPPPDLVRLVVQLCVLVVVCVVCVVPDDPVVNVVSVVVNVSSVVSNVVNVVVVCVVVCVPDPDPDDDD

pLDDT: mean 72.78, std 16.23, range [38.16, 89.44]

Radius of gyration: 19.09 Å; chains: 1; bounding box: 53×33×55 Å

Sequence (89 aa):
MVESDAIDIDITSALAERAYEYTFASLDEILDLLGMVVEPYNSLNATLSSDLRRSAQEEMQFFRNLLQQRLGALMVETGLNSPNLSLAA